Protein AF-A0A7J6Q2U7-F1 (afdb_monomer)

Organism: Perkinsus olseni (NCBI:txid32597)

Radius of gyration: 16.07 Å; Cα contacts (8 Å, |Δi|>4): 233; chains: 1; bounding box: 34×46×37 Å

pLDDT: mean 81.5, std 11.62, range [35.94, 94.0]

Mean predicted aligned error: 6.67 Å

Foldseek 3Di:
DALCCLVPVLADDPPDQAAEDEDAPVVVVCLVPPVVNQVVQVVVQWHWDDDPDFKIFIFGNPPPPDRPSRGRYIYWYWDQAPVHNQKIATRVQNVVCVVVNPVCCLPPRFLRMAGPCQQVQWDWTRYPPDIDTGGDPVRSVVSVCRVPVDD

Secondary structure (DSSP, 8-state):
-HHHHHHHTSS--TT---EEEEEEHHHHHHHTT-HHHHHHHHHTTEEEEEETTTEEEEEETT--S-TTTT-SEEEEEEEE-SS-TTEEEEHHHHHHHHHH-HHHHHHTSTT-EEETTTTTTPEEEEETTEEEEE--HHHHHHHHHHHH---

Sequence (151 aa):
GTLIGALRDRGIVAHDDDIDLCTDKRNFRRMMKDPGVLEGLNANGLQLLQFNRYKGGVGCRECRADRERCRPLDILEMVKHPQDPSRLIMHFCYNEVKKKGDGVDRADCRGRTFPVDVLDHADSMPFGSSTLRTPELTVAESHLTSTQGAD

Nearest PDB structures (foldseek):
  3fcd-assembly1_A  TM=4.267E-01  e=7.272E-01  uncultured bacterium
  7ktj-assembly1_A  TM=3.968E-01  e=1.462E+00  Homo sapiens
  7ktm-assembly1_A  TM=4.050E-01  e=2.940E+00  Homo sapiens
  7ksy-assembly1_A  TM=3.908E-01  e=3.133E+00  Homo sapiens
  1ul7-assembly1_A  TM=2.814E-01  e=1.885E+00  Mus musculus

Structure (mmCIF, N/CA/C/O backbone):
data_AF-A0A7J6Q2U7-F1
#
_entry.id   AF-A0A7J6Q2U7-F1
#
loop_
_atom_site.group_PDB
_atom_site.id
_atom_site.type_symbol
_atom_site.label_atom_id
_atom_site.label_alt_id
_atom_site.label_comp_id
_atom_site.label_asym_id
_atom_site.label_entity_id
_atom_site.label_seq_id
_atom_site.pdbx_PDB_ins_code
_atom_site.Cartn_x
_atom_site.Cartn_y
_atom_site.Cartn_z
_atom_site.occupancy
_atom_site.B_iso_or_equiv
_atom_site.auth_seq_id
_atom_site.auth_comp_id
_atom_site.auth_asym_id
_atom_site.auth_atom_id
_atom_site.pdbx_PDB_model_num
ATOM 1 N N . GLY A 1 1 ? -7.363 2.429 -5.899 1.00 84.44 1 GLY A N 1
ATOM 2 C CA . GLY A 1 1 ? -8.436 3.003 -5.048 1.00 84.44 1 GLY A CA 1
ATOM 3 C C . GLY A 1 1 ? -8.873 2.093 -3.903 1.00 84.44 1 GLY A C 1
ATOM 4 O O . GLY A 1 1 ? -9.992 2.220 -3.407 1.00 84.44 1 GLY A O 1
ATOM 5 N N . THR A 1 2 ? -7.987 1.232 -3.396 1.00 91.38 2 THR A N 1
ATOM 6 C CA . THR A 1 2 ? -8.344 0.150 -2.463 1.00 91.38 2 THR A CA 1
ATOM 7 C C . THR A 1 2 ? -8.916 0.619 -1.130 1.00 91.38 2 THR A C 1
ATOM 9 O O . THR A 1 2 ? -9.917 0.067 -0.684 1.00 91.38 2 THR A O 1
ATOM 12 N N . LEU A 1 3 ? -8.335 1.650 -0.503 1.00 90.81 3 LEU A N 1
ATOM 13 C CA . LEU A 1 3 ? -8.855 2.187 0.763 1.00 90.81 3 LEU A CA 1
ATOM 14 C C . LEU A 1 3 ? -10.278 2.743 0.598 1.00 90.81 3 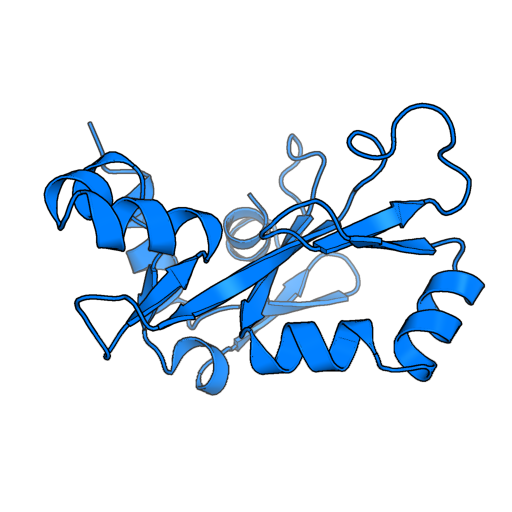LEU A C 1
ATOM 16 O O . LEU A 1 3 ? -11.131 2.511 1.447 1.00 90.81 3 LEU A O 1
ATOM 20 N N . ILE A 1 4 ? -10.553 3.418 -0.522 1.00 90.69 4 ILE A N 1
ATOM 21 C CA . ILE A 1 4 ? -11.894 3.926 -0.846 1.00 90.69 4 ILE A CA 1
ATOM 22 C C . ILE A 1 4 ? -12.869 2.757 -0.998 1.00 90.69 4 ILE A C 1
ATOM 24 O O . ILE A 1 4 ? -13.943 2.774 -0.401 1.00 90.69 4 ILE A O 1
ATOM 28 N N . GLY A 1 5 ? -12.485 1.731 -1.759 1.00 92.00 5 GLY A N 1
ATOM 29 C CA . GLY A 1 5 ? -13.305 0.536 -1.950 1.00 92.00 5 GLY A CA 1
ATOM 30 C C . GLY A 1 5 ? -13.589 -0.206 -0.641 1.00 92.00 5 GLY A C 1
ATOM 31 O O . GLY A 1 5 ? -14.727 -0.600 -0.393 1.00 92.00 5 GLY A O 1
ATOM 32 N N . ALA A 1 6 ? -12.596 -0.328 0.244 1.00 92.88 6 ALA A N 1
ATOM 33 C CA . ALA A 1 6 ? -12.771 -0.950 1.554 1.00 92.88 6 ALA A CA 1
ATOM 34 C C . ALA A 1 6 ? -13.808 -0.212 2.413 1.00 92.88 6 ALA A C 1
ATOM 36 O O . ALA A 1 6 ? -14.682 -0.849 2.998 1.00 92.88 6 ALA A O 1
ATOM 37 N N . LEU A 1 7 ? -13.748 1.122 2.445 1.00 90.81 7 LEU A N 1
ATOM 38 C CA . LEU A 1 7 ? -14.655 1.940 3.252 1.00 90.81 7 LEU A CA 1
ATOM 39 C C . LEU A 1 7 ? -16.065 2.043 2.655 1.00 90.81 7 LEU A C 1
ATOM 41 O O . LEU A 1 7 ? -17.046 2.021 3.397 1.00 90.81 7 LEU A O 1
ATOM 45 N N . ARG A 1 8 ? -16.179 2.159 1.327 1.00 90.50 8 ARG A N 1
ATOM 46 C CA . ARG A 1 8 ? -17.458 2.402 0.644 1.00 90.50 8 ARG A CA 1
ATOM 47 C C . ARG A 1 8 ? -18.181 1.117 0.262 1.00 90.50 8 ARG A C 1
ATOM 49 O O . ARG A 1 8 ? -19.360 0.953 0.563 1.00 90.50 8 ARG A O 1
ATOM 56 N N . ASP A 1 9 ? -17.465 0.222 -0.404 1.00 90.31 9 ASP A N 1
ATOM 57 C CA . ASP A 1 9 ? -18.041 -0.933 -1.096 1.00 90.31 9 ASP A CA 1
ATOM 58 C C . ASP A 1 9 ? -17.752 -2.246 -0.353 1.00 90.31 9 ASP A C 1
ATOM 60 O O . ASP A 1 9 ? -18.265 -3.299 -0.730 1.00 90.31 9 ASP A O 1
ATOM 64 N N . ARG A 1 10 ? -16.925 -2.193 0.706 1.00 92.25 10 ARG A N 1
ATOM 65 C CA . ARG A 1 10 ? -16.359 -3.367 1.389 1.00 92.25 10 ARG A CA 1
ATOM 66 C C . ARG A 1 10 ? -15.705 -4.320 0.389 1.00 92.25 10 ARG A C 1
ATOM 68 O O . ARG A 1 10 ? -15.861 -5.534 0.487 1.00 92.25 10 ARG A O 1
ATOM 75 N N . GLY A 1 11 ? -15.002 -3.773 -0.600 1.00 92.31 11 GLY A N 1
ATOM 76 C CA . GLY A 1 11 ? -14.438 -4.529 -1.715 1.00 92.31 11 GLY A CA 1
ATOM 77 C C . GLY A 1 11 ? -13.670 -3.647 -2.695 1.00 92.31 11 GLY A C 1
ATOM 78 O O . GLY A 1 11 ? -13.371 -2.493 -2.406 1.00 92.31 11 GLY A O 1
ATOM 79 N N . ILE A 1 12 ? -13.324 -4.199 -3.856 1.00 90.81 12 ILE A N 1
ATOM 80 C CA . ILE A 1 12 ? -12.649 -3.450 -4.923 1.00 90.81 12 ILE A CA 1
ATOM 81 C C . ILE A 1 12 ? -13.673 -2.523 -5.588 1.00 90.81 12 ILE A C 1
ATOM 83 O O . ILE A 1 12 ? -14.811 -2.926 -5.839 1.00 90.81 12 ILE A O 1
ATOM 87 N N . VAL A 1 13 ? -13.277 -1.283 -5.881 1.00 91.44 13 VAL A N 1
ATOM 88 C CA . VAL A 1 13 ? -14.119 -0.355 -6.644 1.00 91.44 13 VAL A CA 1
ATOM 89 C C . VAL A 1 13 ? -14.349 -0.935 -8.044 1.00 91.44 13 VAL A C 1
ATOM 91 O O . VAL A 1 13 ? -13.412 -1.392 -8.679 1.00 91.44 13 VAL A O 1
ATOM 94 N N . ALA A 1 14 ? -15.579 -0.896 -8.564 1.00 86.50 14 ALA A N 1
ATOM 95 C CA . ALA A 1 14 ? -15.960 -1.619 -9.791 1.00 86.50 14 ALA A CA 1
ATOM 96 C C . ALA A 1 14 ? -15.146 -1.293 -11.069 1.00 86.50 14 ALA A C 1
ATOM 98 O O . ALA A 1 14 ? -15.239 -2.033 -12.044 1.00 86.50 14 ALA A O 1
ATOM 99 N N . HIS A 1 15 ? -14.395 -0.189 -11.086 1.00 86.88 15 HIS A N 1
ATOM 100 C CA . HIS A 1 15 ? -13.519 0.219 -12.191 1.00 86.88 15 HIS A CA 1
ATOM 101 C C . HIS A 1 15 ? -12.023 0.232 -11.821 1.00 86.88 15 HIS A C 1
ATOM 103 O O . HIS A 1 15 ? -11.220 0.622 -12.662 1.00 86.88 15 HIS A O 1
ATOM 109 N N . ASP A 1 16 ? -11.660 -0.149 -10.589 1.00 86.56 16 ASP A N 1
ATOM 110 C CA . ASP A 1 16 ? -10.270 -0.442 -10.203 1.00 86.56 16 ASP A CA 1
ATOM 111 C C . ASP A 1 16 ? -9.892 -1.807 -10.799 1.00 86.56 16 ASP A C 1
ATOM 113 O O . ASP A 1 16 ? -10.688 -2.752 -10.764 1.00 86.56 16 ASP A O 1
ATOM 117 N N . ASP A 1 17 ? -8.675 -1.923 -11.315 1.00 85.12 17 ASP A N 1
ATOM 118 C CA . ASP A 1 17 ? -8.104 -3.164 -11.843 1.00 85.12 17 ASP A CA 1
ATOM 119 C C . ASP A 1 17 ? -6.958 -3.719 -10.977 1.00 85.12 17 ASP A C 1
ATOM 121 O O . ASP A 1 17 ? -6.445 -4.809 -11.253 1.00 85.12 17 ASP A O 1
ATOM 125 N N . ASP A 1 18 ? -6.603 -3.021 -9.895 1.00 85.25 18 ASP A N 1
ATOM 126 C CA . ASP A 1 18 ? -5.553 -3.399 -8.960 1.00 85.25 18 ASP A CA 1
ATOM 127 C C . ASP A 1 18 ? -5.914 -3.162 -7.479 1.00 85.25 18 ASP A C 1
ATOM 129 O O . ASP A 1 18 ? -6.980 -2.664 -7.098 1.00 85.25 18 ASP A O 1
ATOM 133 N N . ILE A 1 19 ? -5.020 -3.629 -6.608 1.00 88.19 19 ILE A N 1
ATOM 134 C CA . ILE A 1 19 ? -5.094 -3.493 -5.157 1.00 88.19 19 ILE A CA 1
ATOM 135 C C . ILE A 1 19 ? -3.790 -2.872 -4.666 1.00 88.19 19 ILE A C 1
ATOM 137 O O . ILE A 1 19 ? -2.733 -3.473 -4.815 1.00 88.19 19 ILE A O 1
ATOM 141 N N . ASP A 1 20 ? -3.857 -1.736 -3.984 1.00 88.38 20 ASP A N 1
ATOM 142 C CA . ASP A 1 20 ? -2.724 -1.120 -3.302 1.00 88.38 20 ASP A CA 1
ATOM 143 C C . ASP A 1 20 ? -2.734 -1.475 -1.811 1.00 88.38 20 ASP A C 1
ATOM 145 O O . ASP A 1 20 ? -3.659 -1.115 -1.076 1.00 88.38 20 ASP A O 1
ATOM 149 N N . LEU A 1 21 ? -1.671 -2.121 -1.333 1.00 90.12 21 LEU A N 1
ATOM 150 C CA . LEU A 1 21 ? -1.422 -2.340 0.090 1.00 90.12 21 LEU A CA 1
ATOM 151 C C . LEU A 1 21 ? -0.161 -1.604 0.536 1.00 90.12 21 LEU A C 1
ATOM 153 O O . LEU A 1 21 ? 0.870 -1.632 -0.133 1.00 90.12 21 LEU A O 1
ATOM 157 N N . CYS A 1 22 ? -0.218 -0.993 1.716 1.00 88.19 22 CYS A N 1
ATOM 158 C CA . CYS A 1 22 ? 0.915 -0.286 2.301 1.00 88.19 22 CYS A CA 1
ATOM 159 C C . CYS A 1 22 ? 1.556 -1.103 3.427 1.00 88.19 22 CYS A C 1
ATOM 161 O O . CYS A 1 22 ? 0.875 -1.729 4.236 1.00 88.19 22 CYS A O 1
ATOM 163 N N . THR A 1 23 ? 2.881 -1.050 3.526 1.00 87.56 23 THR A N 1
ATOM 164 C CA . THR A 1 23 ? 3.625 -1.593 4.670 1.00 87.56 23 THR A CA 1
ATOM 165 C C . THR A 1 23 ? 4.856 -0.739 4.949 1.00 87.56 23 THR A C 1
ATOM 167 O O . THR A 1 23 ? 5.345 -0.034 4.065 1.00 87.56 23 THR A O 1
ATOM 170 N N . ASP A 1 24 ? 5.391 -0.777 6.167 1.00 87.12 24 ASP A N 1
ATOM 171 C CA . ASP A 1 24 ? 6.658 -0.108 6.446 1.00 87.12 24 ASP A CA 1
ATOM 172 C C . ASP A 1 24 ? 7.855 -0.852 5.820 1.00 87.12 24 ASP A C 1
ATOM 174 O O . ASP A 1 24 ? 7.843 -2.061 5.572 1.00 87.12 24 ASP A O 1
ATOM 178 N N . LYS A 1 25 ? 8.951 -0.118 5.617 1.00 82.56 25 LYS A N 1
ATOM 179 C CA . LYS A 1 25 ? 10.223 -0.628 5.080 1.00 82.56 25 LYS A CA 1
ATOM 180 C C . LYS A 1 25 ? 10.755 -1.899 5.735 1.00 82.56 25 LYS A C 1
ATOM 182 O O . LYS A 1 25 ? 11.366 -2.737 5.062 1.00 82.56 25 LYS A O 1
ATOM 187 N N . ARG A 1 26 ? 10.640 -2.017 7.057 1.00 85.00 26 ARG A N 1
ATOM 188 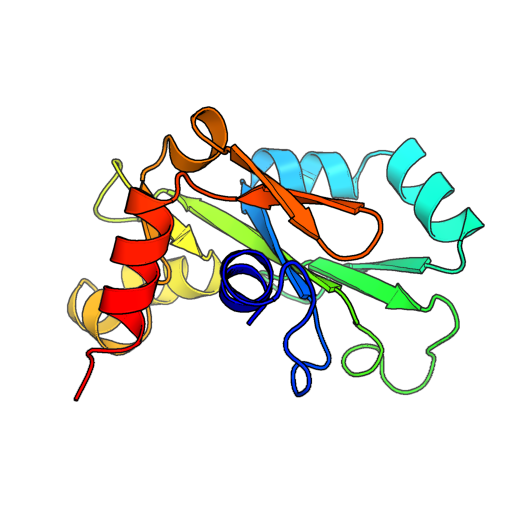C CA . ARG A 1 26 ? 11.191 -3.153 7.802 1.00 85.00 26 ARG A CA 1
ATOM 189 C C . ARG A 1 26 ? 10.356 -4.396 7.524 1.00 85.00 26 ARG A C 1
ATOM 191 O O . ARG A 1 26 ? 10.939 -5.446 7.251 1.00 85.00 26 ARG A O 1
ATOM 198 N N . ASN A 1 27 ? 9.036 -4.266 7.557 1.00 86.19 27 ASN A N 1
ATOM 199 C CA . ASN A 1 27 ? 8.108 -5.352 7.271 1.00 86.19 27 ASN A CA 1
ATOM 200 C C . ASN A 1 27 ? 8.153 -5.773 5.801 1.00 86.19 27 ASN A C 1
ATOM 202 O O . ASN A 1 27 ? 8.277 -6.968 5.535 1.00 86.19 27 ASN A O 1
ATOM 206 N N . PHE A 1 28 ? 8.234 -4.823 4.865 1.00 83.62 28 PHE A N 1
ATOM 207 C CA . PHE A 1 28 ? 8.459 -5.122 3.448 1.00 83.62 28 PHE A CA 1
ATOM 208 C C . PHE A 1 28 ? 9.682 -6.027 3.246 1.00 83.62 28 PHE A C 1
ATOM 210 O O . PHE A 1 28 ? 9.607 -7.095 2.644 1.00 83.62 28 PHE A O 1
ATOM 217 N N . ARG A 1 29 ? 10.828 -5.640 3.820 1.00 83.19 29 ARG A N 1
ATOM 218 C CA . ARG A 1 29 ? 12.082 -6.402 3.703 1.00 83.19 29 ARG A CA 1
ATOM 219 C C . ARG A 1 29 ? 12.016 -7.789 4.335 1.00 83.19 29 ARG A C 1
ATOM 221 O O . ARG A 1 29 ? 12.736 -8.672 3.876 1.00 83.19 29 ARG A O 1
ATOM 228 N N . ARG A 1 30 ? 11.235 -7.958 5.405 1.00 87.50 30 ARG A N 1
ATOM 229 C CA . ARG A 1 30 ? 11.018 -9.257 6.055 1.00 87.50 30 ARG A CA 1
ATOM 230 C C . ARG A 1 30 ? 10.180 -10.162 5.165 1.00 87.50 30 ARG A C 1
ATOM 232 O O . ARG A 1 30 ? 10.643 -11.243 4.839 1.00 87.50 30 ARG A O 1
ATOM 239 N N . MET A 1 31 ? 9.034 -9.671 4.699 1.00 85.44 31 MET A N 1
ATOM 240 C CA . MET A 1 31 ? 8.135 -10.390 3.793 1.00 85.44 31 MET A CA 1
ATOM 241 C C . MET A 1 31 ? 8.856 -10.858 2.520 1.00 85.44 31 MET A C 1
ATOM 243 O O . MET A 1 31 ? 8.745 -12.018 2.147 1.00 85.44 31 MET A O 1
ATOM 247 N N . MET A 1 32 ? 9.674 -9.996 1.902 1.00 79.81 32 MET A N 1
ATOM 248 C CA . MET A 1 32 ? 10.447 -10.344 0.696 1.00 79.81 32 MET A CA 1
ATOM 249 C C . MET A 1 32 ? 11.498 -11.448 0.909 1.00 79.81 32 MET A C 1
ATOM 251 O O . MET A 1 32 ? 12.039 -11.968 -0.064 1.00 79.81 32 MET A O 1
ATOM 255 N N . LYS A 1 33 ? 11.845 -11.767 2.160 1.00 84.56 33 LYS A N 1
ATOM 256 C CA . LYS A 1 33 ? 12.848 -12.781 2.521 1.00 84.56 33 LYS A CA 1
ATOM 257 C C . LYS A 1 33 ? 12.249 -13.978 3.250 1.00 84.56 33 LYS A C 1
ATOM 259 O O . LYS A 1 33 ? 12.998 -14.886 3.597 1.00 84.56 33 LYS A O 1
ATOM 264 N N . ASP A 1 34 ? 10.951 -13.952 3.525 1.00 89.44 34 ASP A N 1
ATOM 265 C CA . ASP A 1 34 ? 10.274 -14.986 4.290 1.00 89.44 34 ASP A CA 1
ATOM 266 C C . ASP A 1 34 ? 9.991 -16.198 3.383 1.00 89.44 34 ASP A C 1
ATOM 268 O O . ASP A 1 34 ? 9.223 -16.069 2.423 1.00 89.44 34 ASP A O 1
ATOM 272 N N . PRO A 1 35 ? 10.596 -17.373 3.649 1.00 90.56 35 PRO A N 1
ATOM 273 C CA . PRO A 1 35 ? 10.379 -18.559 2.827 1.00 90.56 35 PRO A CA 1
ATOM 274 C C . PRO A 1 35 ? 8.918 -19.012 2.816 1.00 90.56 35 PRO A C 1
ATOM 276 O O . PRO A 1 35 ? 8.428 -19.422 1.769 1.00 90.56 35 PRO A O 1
ATOM 279 N N . GLY A 1 36 ? 8.201 -18.877 3.935 1.00 92.69 36 GLY A N 1
ATOM 280 C CA . GLY A 1 36 ? 6.804 -19.292 4.040 1.00 92.69 36 GLY A CA 1
ATOM 281 C C . GLY A 1 36 ? 5.880 -18.428 3.183 1.00 92.69 36 GLY A C 1
ATOM 282 O O . GLY A 1 36 ? 4.976 -18.946 2.528 1.00 92.69 36 GLY A O 1
ATOM 283 N N . VAL A 1 37 ? 6.145 -17.119 3.108 1.00 87.75 37 VAL A N 1
ATOM 284 C CA . VAL A 1 37 ? 5.420 -16.219 2.193 1.00 87.75 37 VAL A CA 1
ATOM 285 C C . VAL A 1 37 ? 5.675 -16.611 0.737 1.00 87.75 37 VAL A C 1
ATOM 287 O O . VAL A 1 37 ? 4.737 -16.701 -0.057 1.00 87.75 37 VAL A O 1
ATOM 290 N N . LEU A 1 38 ? 6.935 -16.868 0.378 1.00 85.12 38 LEU A N 1
ATOM 291 C CA . LEU A 1 38 ? 7.313 -17.251 -0.983 1.00 85.12 38 LEU A CA 1
ATOM 292 C C . LEU A 1 38 ? 6.702 -18.597 -1.394 1.00 85.12 38 LEU A C 1
ATOM 294 O O . LEU A 1 38 ? 6.179 -18.720 -2.502 1.00 85.12 38 LEU A O 1
ATOM 298 N N . GLU A 1 39 ? 6.745 -19.595 -0.514 1.00 90.75 39 GLU A N 1
ATOM 299 C CA . GLU A 1 39 ? 6.127 -20.907 -0.726 1.00 90.75 39 GLU A CA 1
ATOM 300 C C . GLU A 1 39 ? 4.611 -20.792 -0.883 1.00 90.75 39 GLU A C 1
ATOM 302 O O . GLU A 1 39 ? 4.057 -21.327 -1.845 1.00 90.75 39 GLU A O 1
ATOM 307 N N . GLY A 1 40 ? 3.949 -20.036 -0.002 1.00 90.62 40 GLY A N 1
ATOM 308 C CA . GLY A 1 40 ? 2.505 -19.816 -0.058 1.00 90.62 40 GLY A CA 1
ATOM 309 C C . GLY A 1 40 ? 2.058 -19.154 -1.361 1.00 90.62 40 GLY A C 1
ATOM 310 O O . GLY A 1 40 ? 1.105 -19.611 -1.991 1.00 90.62 40 GLY A O 1
ATOM 311 N N . LEU A 1 41 ? 2.769 -18.121 -1.818 1.00 87.75 41 LEU A N 1
ATOM 312 C CA . LEU A 1 41 ? 2.470 -17.477 -3.100 1.00 87.75 41 LEU A CA 1
ATOM 313 C C . LEU A 1 41 ? 2.687 -18.437 -4.273 1.00 87.75 41 LEU A C 1
ATOM 315 O O . LEU A 1 41 ? 1.794 -18.595 -5.107 1.00 87.75 41 LEU A O 1
ATOM 319 N N . ASN A 1 42 ? 3.820 -19.142 -4.301 1.00 85.94 42 ASN A N 1
ATOM 320 C CA . ASN A 1 42 ? 4.132 -20.091 -5.368 1.00 85.94 42 ASN A CA 1
ATOM 321 C C . ASN A 1 42 ? 3.106 -21.227 -5.467 1.00 85.94 42 ASN A C 1
ATOM 323 O O . ASN A 1 42 ? 2.749 -21.618 -6.580 1.00 85.94 42 ASN A O 1
ATOM 327 N N . ALA A 1 43 ? 2.625 -21.738 -4.329 1.00 90.44 43 ALA A N 1
ATOM 328 C CA . ALA A 1 43 ? 1.592 -22.772 -4.268 1.00 90.44 43 ALA A CA 1
ATOM 329 C C . ALA A 1 43 ? 0.248 -22.310 -4.858 1.00 90.44 43 ALA A C 1
ATOM 331 O O . ALA A 1 43 ? -0.533 -23.136 -5.320 1.00 90.44 43 ALA A O 1
ATOM 332 N N . ASN A 1 44 ? 0.008 -20.996 -4.898 1.00 87.75 44 ASN A N 1
ATOM 333 C CA . ASN A 1 44 ? -1.192 -20.379 -5.462 1.00 87.75 44 ASN A CA 1
ATOM 334 C C . ASN A 1 44 ? -0.960 -19.781 -6.864 1.00 87.75 44 ASN A C 1
ATOM 336 O O . ASN A 1 44 ? -1.770 -18.993 -7.343 1.00 87.75 44 ASN A O 1
ATOM 340 N N . GLY A 1 45 ? 0.149 -20.122 -7.533 1.00 87.25 45 GLY A N 1
ATOM 341 C CA . GLY A 1 45 ? 0.460 -19.601 -8.870 1.00 87.25 45 GLY A CA 1
ATOM 342 C C . GLY A 1 45 ? 0.845 -18.116 -8.890 1.00 87.25 45 GLY A C 1
ATOM 343 O O . GLY A 1 45 ? 0.841 -17.485 -9.948 1.00 87.25 45 GLY A O 1
ATOM 344 N N . LEU A 1 46 ? 1.204 -17.557 -7.736 1.00 87.31 46 LEU A N 1
ATOM 345 C CA . LEU A 1 46 ? 1.609 -16.168 -7.559 1.00 87.31 46 LEU A CA 1
ATOM 346 C C . LEU A 1 46 ? 3.124 -16.069 -7.350 1.00 87.31 46 LEU A C 1
ATOM 348 O O . LEU A 1 46 ? 3.780 -17.020 -6.930 1.00 87.31 46 LEU A O 1
ATOM 352 N N . GLN A 1 47 ? 3.689 -14.899 -7.627 1.00 85.44 47 GLN A N 1
ATOM 353 C CA . GLN A 1 47 ? 5.087 -14.582 -7.339 1.00 85.44 47 GLN A CA 1
ATOM 354 C C . GLN A 1 47 ? 5.212 -13.167 -6.775 1.00 85.44 47 GLN A C 1
ATOM 356 O O . GLN A 1 47 ? 4.507 -12.254 -7.216 1.00 85.44 47 GLN A O 1
ATOM 361 N N . LEU A 1 48 ? 6.145 -12.974 -5.836 1.00 82.38 48 LEU A N 1
ATOM 362 C CA . LEU A 1 48 ? 6.587 -11.632 -5.465 1.00 82.38 48 LEU A CA 1
ATOM 363 C C . LEU A 1 48 ? 7.416 -11.052 -6.606 1.00 82.38 48 LEU A C 1
ATOM 365 O O . LEU A 1 48 ? 8.440 -11.604 -7.009 1.00 82.38 48 LEU A O 1
ATOM 369 N N . LEU A 1 49 ? 6.969 -9.911 -7.103 1.00 79.25 49 LEU A N 1
ATOM 370 C CA . LEU A 1 49 ? 7.655 -9.114 -8.096 1.00 79.25 49 LEU A CA 1
ATOM 371 C C . LEU A 1 49 ? 8.365 -7.973 -7.378 1.00 79.25 49 LEU A C 1
ATOM 373 O O . LEU A 1 49 ? 7.745 -7.190 -6.660 1.00 79.25 49 LEU A O 1
ATOM 377 N N . GLN A 1 50 ? 9.675 -7.871 -7.577 1.00 73.12 50 GLN A N 1
ATOM 378 C CA . GLN A 1 50 ? 10.439 -6.707 -7.157 1.00 73.12 50 GLN A CA 1
ATOM 379 C C . GLN A 1 50 ? 10.703 -5.841 -8.381 1.00 73.12 50 GLN A C 1
ATOM 381 O O . GLN A 1 50 ? 11.401 -6.260 -9.305 1.00 73.12 50 GLN A O 1
ATOM 386 N N . PHE A 1 51 ? 10.165 -4.628 -8.377 1.00 65.62 51 PHE A N 1
ATOM 387 C CA . PHE A 1 51 ? 10.458 -3.643 -9.406 1.00 65.62 51 PHE A CA 1
ATOM 388 C C . PHE A 1 51 ? 11.537 -2.687 -8.916 1.00 65.62 51 PHE A C 1
ATOM 390 O O . PHE A 1 51 ? 11.767 -2.525 -7.712 1.00 65.62 51 PHE A O 1
ATOM 397 N N . ASN A 1 52 ? 12.240 -2.070 -9.866 1.00 51.03 52 ASN A N 1
ATOM 398 C CA . ASN A 1 52 ? 13.328 -1.167 -9.536 1.00 51.03 52 ASN A CA 1
ATOM 399 C C . ASN A 1 52 ? 12.867 -0.075 -8.558 1.00 51.03 52 ASN A C 1
ATOM 401 O O . ASN A 1 52 ? 11.812 0.546 -8.687 1.00 51.03 52 ASN A O 1
ATOM 405 N N . ARG A 1 53 ? 13.755 0.177 -7.597 1.00 52.38 53 ARG A N 1
ATOM 406 C CA . ARG A 1 53 ? 13.730 1.255 -6.615 1.00 52.38 53 ARG A CA 1
ATOM 407 C C . ARG A 1 53 ? 12.686 1.150 -5.486 1.00 52.38 53 ARG A C 1
ATOM 409 O O . ARG A 1 53 ? 13.165 1.039 -4.363 1.00 52.38 53 ARG A O 1
ATOM 416 N N . TYR A 1 54 ? 11.359 1.154 -5.683 1.00 57.09 54 TYR A N 1
ATOM 417 C CA . TYR A 1 54 ? 10.429 1.424 -4.548 1.00 57.09 54 TYR A CA 1
ATOM 418 C C . TYR A 1 54 ? 9.064 0.705 -4.550 1.00 57.09 54 TYR A C 1
ATOM 420 O O . TYR A 1 54 ? 8.167 1.125 -3.818 1.00 57.09 54 TYR A O 1
ATOM 428 N N . LYS A 1 55 ? 8.882 -0.352 -5.353 1.00 63.09 55 LYS A N 1
ATOM 429 C CA . LYS A 1 55 ? 7.620 -1.108 -5.419 1.00 63.09 55 LYS A CA 1
ATOM 430 C C . LYS A 1 55 ? 7.869 -2.612 -5.380 1.00 63.09 55 LYS A C 1
ATOM 432 O O . LYS A 1 55 ? 8.685 -3.133 -6.145 1.00 63.09 55 LYS A O 1
ATOM 437 N N . GLY A 1 56 ? 7.159 -3.291 -4.486 1.00 73.50 56 GLY A N 1
ATOM 438 C CA . GLY A 1 56 ? 6.889 -4.715 -4.618 1.00 73.50 56 GLY A CA 1
ATOM 439 C C . GLY A 1 56 ? 5.501 -4.906 -5.206 1.00 73.50 56 GLY A C 1
ATOM 440 O O . GLY A 1 56 ? 4.674 -4.004 -5.159 1.00 73.50 56 GLY A O 1
ATOM 441 N N . GLY A 1 57 ? 5.237 -6.077 -5.750 1.00 81.19 57 GLY A N 1
ATOM 442 C CA . GLY A 1 57 ? 3.891 -6.469 -6.124 1.00 81.19 57 GLY A CA 1
ATOM 443 C C . GLY A 1 57 ? 3.738 -7.971 -6.048 1.00 81.19 57 GLY A C 1
ATOM 444 O O . GLY A 1 57 ? 4.725 -8.704 -5.976 1.00 81.19 57 GLY A O 1
ATOM 445 N N . VAL A 1 58 ? 2.500 -8.431 -6.081 1.00 82.75 58 VAL A N 1
ATOM 446 C CA . VAL A 1 58 ? 2.180 -9.832 -6.318 1.00 82.75 58 VAL A CA 1
ATOM 447 C C . VAL A 1 58 ? 1.607 -9.918 -7.721 1.00 82.75 58 VAL A C 1
ATOM 449 O O . VAL A 1 58 ? 0.683 -9.185 -8.070 1.00 82.75 58 VAL A O 1
ATOM 452 N N . GLY A 1 59 ? 2.183 -10.796 -8.533 1.00 81.75 59 GLY A N 1
ATOM 453 C CA . GLY A 1 59 ? 1.716 -11.045 -9.890 1.00 81.75 59 GLY A CA 1
ATOM 454 C C . GLY A 1 59 ? 1.566 -12.525 -10.184 1.00 81.75 59 GLY A C 1
ATOM 455 O O . GLY A 1 59 ? 2.065 -13.377 -9.445 1.00 81.75 59 GLY A O 1
ATOM 456 N N . CYS A 1 60 ? 0.898 -12.834 -11.292 1.00 81.50 60 CYS A N 1
ATOM 457 C CA . CYS A 1 60 ? 0.800 -14.207 -11.775 1.00 81.50 60 CYS A CA 1
ATOM 458 C C . CYS A 1 60 ? 2.191 -14.741 -12.157 1.00 81.50 60 CYS A C 1
ATOM 460 O O . CYS A 1 60 ? 2.985 -14.067 -12.827 1.00 81.50 60 CYS A O 1
ATOM 462 N N . ARG A 1 61 ? 2.495 -15.973 -11.740 1.00 75.69 61 ARG A N 1
ATOM 463 C CA . ARG A 1 61 ? 3.775 -16.641 -12.007 1.00 75.69 61 ARG A CA 1
ATOM 464 C C . ARG A 1 61 ? 4.027 -16.860 -13.501 1.00 75.69 61 ARG A C 1
ATOM 466 O O . ARG A 1 61 ? 5.171 -16.800 -13.949 1.00 75.69 61 ARG A O 1
ATOM 473 N N . GLU A 1 62 ? 2.968 -17.080 -14.274 1.00 74.44 62 GLU A N 1
ATOM 474 C CA . GLU A 1 62 ? 3.044 -17.435 -15.695 1.00 74.44 62 GLU A CA 1
ATOM 475 C C . GLU A 1 62 ? 2.982 -16.233 -16.646 1.00 74.44 62 GLU A C 1
ATOM 477 O O . GLU A 1 62 ? 3.137 -16.397 -17.857 1.00 74.44 62 GLU A O 1
ATOM 482 N N . CYS A 1 63 ? 2.823 -15.011 -16.131 1.00 68.31 63 CYS A N 1
ATOM 483 C CA . CYS A 1 63 ? 2.817 -13.815 -16.967 1.00 68.31 63 CYS A CA 1
ATOM 484 C C . CYS A 1 63 ? 4.215 -13.502 -17.514 1.00 68.31 63 CYS A C 1
ATOM 486 O O . CYS A 1 63 ? 5.039 -12.844 -16.877 1.00 68.31 63 CYS A O 1
ATOM 488 N N . ARG A 1 64 ? 4.485 -14.017 -18.720 1.00 57.84 64 ARG A N 1
ATOM 489 C CA . ARG A 1 64 ? 5.772 -13.886 -19.420 1.00 57.84 64 ARG A CA 1
ATOM 490 C C . ARG A 1 64 ? 5.918 -12.593 -20.225 1.00 57.84 64 ARG A C 1
ATOM 492 O O . ARG A 1 64 ? 7.041 -12.129 -20.375 1.00 57.84 64 ARG A O 1
ATOM 499 N N . ALA A 1 65 ? 4.825 -12.041 -20.755 1.00 53.53 65 ALA A N 1
ATOM 500 C CA . ALA A 1 65 ? 4.879 -10.944 -21.729 1.00 53.53 65 ALA A CA 1
ATOM 501 C C . ALA A 1 65 ? 4.775 -9.540 -21.108 1.00 53.53 65 ALA A C 1
ATOM 503 O O . ALA A 1 65 ? 5.349 -8.605 -21.654 1.00 53.53 65 ALA A O 1
ATOM 504 N N . ASP A 1 66 ? 4.090 -9.391 -19.969 1.00 63.47 66 ASP A N 1
ATOM 505 C CA . ASP A 1 66 ? 3.921 -8.094 -19.308 1.00 63.47 66 ASP A CA 1
ATOM 506 C C . ASP A 1 66 ? 3.746 -8.274 -17.791 1.00 63.47 66 ASP A C 1
ATOM 508 O O . ASP A 1 66 ? 2.662 -8.564 -17.282 1.00 63.47 66 ASP A O 1
ATOM 512 N N . ARG A 1 67 ? 4.858 -8.166 -17.057 1.00 59.09 67 ARG A N 1
ATOM 513 C CA . ARG A 1 67 ? 4.869 -8.304 -15.593 1.00 59.09 67 ARG A CA 1
ATOM 514 C C . ARG A 1 67 ? 4.186 -7.135 -14.884 1.00 59.09 67 ARG A C 1
ATOM 516 O O . ARG A 1 67 ? 3.773 -7.317 -13.744 1.00 59.09 67 ARG A O 1
ATOM 523 N N . GLU A 1 68 ? 4.087 -5.970 -15.524 1.00 60.41 68 GLU A N 1
ATOM 524 C CA . GLU A 1 68 ? 3.453 -4.787 -14.935 1.00 60.41 68 GLU A CA 1
ATOM 525 C C . GLU A 1 68 ? 1.929 -4.856 -15.071 1.00 60.41 68 GLU A C 1
ATOM 527 O O . GLU A 1 68 ? 1.233 -4.591 -14.096 1.00 60.41 68 GLU A O 1
ATOM 532 N N . ARG A 1 69 ? 1.399 -5.319 -16.214 1.00 62.41 69 ARG A N 1
ATOM 533 C CA . ARG A 1 69 ? -0.054 -5.534 -16.393 1.00 62.41 69 ARG A CA 1
ATOM 534 C C . ARG A 1 69 ? -0.619 -6.734 -15.640 1.00 62.41 69 ARG A C 1
ATOM 536 O O . ARG A 1 69 ? -1.813 -6.788 -15.386 1.00 62.41 69 ARG A O 1
ATOM 543 N N . CYS A 1 70 ? 0.214 -7.707 -15.283 1.00 70.50 70 CYS A N 1
ATOM 544 C CA . CYS A 1 70 ? -0.213 -8.889 -14.530 1.00 70.50 70 CYS A CA 1
ATOM 545 C C . CYS A 1 70 ? -0.056 -8.751 -13.009 1.00 70.50 70 CYS A C 1
ATOM 547 O O . CYS A 1 70 ? 0.083 -9.763 -12.311 1.00 70.50 70 CYS A O 1
ATOM 549 N N . ARG A 1 71 ? -0.025 -7.521 -12.495 1.00 72.38 71 ARG A N 1
ATOM 550 C CA . ARG A 1 71 ? 0.125 -7.228 -11.073 1.00 72.38 71 ARG A CA 1
ATOM 551 C C . ARG A 1 71 ? -1.217 -6.753 -10.506 1.00 72.38 71 ARG A C 1
ATOM 553 O O . ARG A 1 71 ? -1.437 -5.550 -10.433 1.00 72.38 71 ARG A O 1
ATOM 560 N N . PRO A 1 72 ? -2.091 -7.674 -10.069 1.00 76.00 72 PRO A N 1
ATOM 561 C CA . PRO A 1 72 ? -3.338 -7.300 -9.411 1.00 76.00 72 PRO A CA 1
ATOM 562 C C . PRO A 1 72 ? -3.116 -6.698 -8.018 1.00 76.00 72 PRO A C 1
ATOM 564 O O . PRO A 1 72 ? -4.064 -6.198 -7.428 1.00 76.00 72 PRO A O 1
ATOM 567 N N . LEU A 1 73 ? -1.904 -6.790 -7.452 1.00 87.69 73 LEU A N 1
ATOM 568 C CA . LEU A 1 73 ? -1.614 -6.286 -6.114 1.00 87.69 73 LEU A CA 1
ATOM 569 C C . LEU A 1 73 ? -0.259 -5.577 -6.064 1.00 87.69 73 LEU A C 1
ATOM 571 O O . LEU A 1 73 ? 0.795 -6.185 -6.265 1.00 87.69 73 LEU A O 1
ATOM 575 N N . ASP A 1 74 ? -0.303 -4.292 -5.748 1.00 86.50 74 ASP A N 1
ATOM 576 C CA . ASP A 1 74 ? 0.819 -3.430 -5.428 1.00 86.50 74 ASP A CA 1
ATOM 577 C C . ASP A 1 74 ? 1.116 -3.445 -3.926 1.00 86.50 74 ASP A C 1
ATOM 579 O O . ASP A 1 74 ? 0.228 -3.325 -3.084 1.00 86.50 74 ASP A O 1
ATOM 583 N N . ILE A 1 75 ? 2.396 -3.579 -3.577 1.00 87.38 75 ILE A N 1
ATOM 584 C CA . ILE A 1 75 ? 2.881 -3.453 -2.201 1.00 87.38 75 ILE A CA 1
ATOM 585 C C . ILE A 1 75 ? 3.786 -2.233 -2.132 1.00 87.38 75 ILE A C 1
ATOM 587 O O . ILE A 1 75 ? 4.928 -2.228 -2.611 1.00 87.38 75 ILE A O 1
ATOM 591 N N . LEU A 1 76 ? 3.257 -1.189 -1.511 1.00 85.19 76 LEU A N 1
ATOM 592 C CA . LEU A 1 76 ? 3.868 0.119 -1.448 1.00 85.19 76 LEU A CA 1
ATOM 593 C C . LEU A 1 76 ? 4.568 0.327 -0.098 1.00 85.19 76 LEU A C 1
ATOM 595 O O . LEU A 1 76 ? 3.995 0.157 0.979 1.00 85.19 76 LEU A O 1
ATOM 599 N N . GLU A 1 77 ? 5.841 0.714 -0.158 1.00 87.19 77 GLU A N 1
ATOM 600 C CA . GLU A 1 77 ? 6.661 0.953 1.029 1.00 87.19 77 GLU A CA 1
ATOM 601 C C . GLU A 1 77 ? 6.388 2.342 1.621 1.00 87.19 77 GLU A C 1
ATOM 603 O O . GLU A 1 77 ? 6.467 3.352 0.918 1.00 87.19 77 GLU A O 1
ATOM 608 N N . MET A 1 78 ? 6.157 2.401 2.931 1.00 88.62 78 MET A N 1
ATOM 609 C CA . MET A 1 78 ? 6.113 3.627 3.724 1.00 88.62 78 MET A CA 1
ATOM 610 C C . MET A 1 78 ? 7.407 3.815 4.524 1.00 88.62 78 MET A C 1
ATOM 612 O O . MET A 1 78 ? 7.971 2.871 5.091 1.00 88.62 78 MET A O 1
ATOM 616 N N . VAL A 1 79 ? 7.880 5.058 4.591 1.00 88.62 79 VAL A N 1
ATOM 617 C CA . VAL A 1 79 ? 9.084 5.473 5.330 1.00 88.62 79 VAL A CA 1
ATOM 618 C C . VAL A 1 79 ? 8.800 6.739 6.132 1.00 88.62 79 VAL A C 1
ATOM 620 O O . VAL A 1 79 ? 7.858 7.457 5.821 1.00 88.62 79 VAL A O 1
ATOM 623 N N . LYS A 1 80 ? 9.609 7.051 7.152 1.00 90.88 80 LYS A N 1
ATOM 624 C CA . LYS A 1 80 ? 9.463 8.318 7.889 1.00 90.88 80 LYS A CA 1
ATOM 625 C C . LYS A 1 80 ? 9.636 9.512 6.951 1.00 90.88 80 LYS A C 1
ATOM 627 O O . LYS A 1 80 ? 10.567 9.528 6.143 1.00 90.88 80 LYS A O 1
ATOM 632 N N . HIS A 1 81 ? 8.759 10.500 7.081 1.00 89.56 81 HIS A N 1
ATOM 633 C CA . HIS A 1 81 ? 8.816 11.727 6.303 1.00 89.56 81 HIS A CA 1
ATOM 634 C C . HIS A 1 81 ? 10.139 12.467 6.591 1.00 89.56 81 HIS A C 1
ATOM 636 O O . HIS A 1 81 ? 10.559 12.550 7.749 1.00 89.56 81 HIS A O 1
ATOM 642 N N . PRO A 1 82 ? 10.846 12.977 5.563 1.00 87.50 82 PRO A N 1
ATOM 643 C CA . PRO A 1 82 ? 12.200 13.515 5.728 1.00 87.50 82 PRO A CA 1
ATOM 644 C C . PRO A 1 82 ? 12.256 14.805 6.557 1.00 87.50 82 PRO A C 1
ATOM 646 O O . PRO A 1 82 ? 13.315 15.126 7.088 1.00 87.50 82 PRO A O 1
ATOM 649 N N . GLN A 1 83 ? 11.141 15.529 6.661 1.00 84.81 83 GLN A N 1
ATOM 650 C CA . GLN A 1 83 ? 11.042 16.815 7.364 1.00 84.81 83 GLN A CA 1
ATOM 651 C C . GLN A 1 83 ? 10.042 16.793 8.530 1.00 84.81 83 GLN A C 1
ATOM 653 O O . GLN A 1 83 ? 9.988 17.745 9.296 1.00 84.81 83 GLN A O 1
ATOM 658 N N . ASP A 1 84 ? 9.265 15.714 8.678 1.00 86.81 84 ASP A N 1
ATOM 659 C CA . ASP A 1 84 ? 8.241 15.584 9.723 1.00 86.81 84 ASP A CA 1
ATOM 660 C C . ASP A 1 84 ? 8.283 14.168 10.321 1.00 86.81 84 ASP A C 1
ATOM 662 O O . ASP A 1 84 ? 7.604 13.256 9.852 1.00 86.81 84 ASP A O 1
ATOM 666 N N . PRO A 1 85 ? 9.088 13.930 11.364 1.00 87.44 85 PRO A N 1
ATOM 667 C CA . PRO A 1 85 ? 9.269 12.590 11.909 1.00 87.44 85 PRO A CA 1
ATOM 668 C C . PRO A 1 85 ? 8.003 11.996 12.549 1.00 87.44 85 PRO A C 1
ATOM 670 O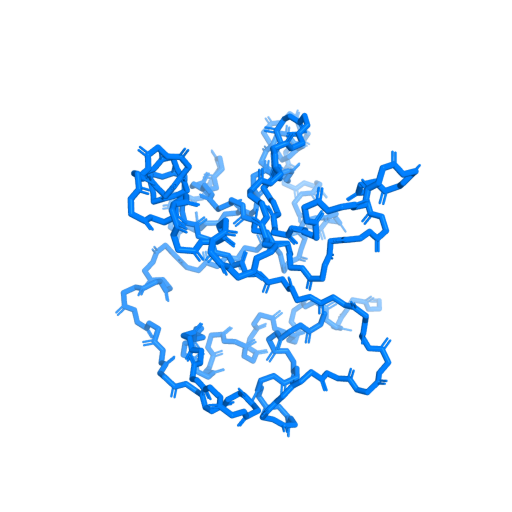 O . PRO A 1 85 ? 8.037 10.811 12.891 1.00 87.44 85 PRO A O 1
ATOM 673 N N . SER A 1 86 ? 6.925 12.777 12.712 1.00 89.25 86 SER A N 1
ATOM 674 C CA . SER A 1 86 ? 5.617 12.307 13.188 1.00 89.25 86 SER A CA 1
ATOM 675 C C . SER A 1 86 ? 4.765 11.667 12.087 1.00 89.25 86 SER A C 1
ATOM 677 O O . SER A 1 86 ? 3.713 11.093 12.370 1.00 89.25 86 SER A O 1
ATOM 679 N N . ARG A 1 87 ? 5.227 11.704 10.829 1.00 88.88 87 ARG A N 1
ATOM 680 C CA . ARG A 1 87 ? 4.501 11.156 9.679 1.00 88.88 87 ARG A CA 1
ATOM 681 C C . ARG A 1 87 ? 5.306 10.114 8.912 1.00 88.88 87 ARG A C 1
ATOM 683 O O . ARG A 1 87 ? 6.533 10.170 8.804 1.00 88.88 87 ARG A O 1
ATOM 690 N N . LEU A 1 88 ? 4.589 9.163 8.333 1.00 90.00 88 LEU A N 1
ATOM 691 C CA . LEU A 1 88 ? 5.044 8.328 7.234 1.00 90.00 88 LEU A CA 1
ATOM 692 C C . LEU A 1 88 ? 4.736 9.010 5.901 1.00 90.00 88 LEU A C 1
ATOM 694 O O . LEU A 1 88 ? 3.752 9.735 5.778 1.00 90.00 88 LEU A O 1
ATOM 698 N N . ILE A 1 89 ? 5.565 8.733 4.900 1.00 87.81 89 ILE A N 1
ATOM 699 C CA . ILE A 1 89 ? 5.377 9.078 3.493 1.00 87.81 89 ILE A CA 1
ATOM 700 C C . ILE A 1 89 ? 5.611 7.837 2.636 1.00 87.81 89 ILE A C 1
ATOM 702 O O . ILE A 1 89 ? 6.466 7.002 2.954 1.00 87.81 89 ILE A O 1
ATOM 706 N N . MET A 1 90 ? 4.897 7.726 1.519 1.00 85.94 90 MET A N 1
ATOM 707 C CA . MET A 1 90 ? 5.206 6.715 0.511 1.00 85.94 90 MET A CA 1
ATOM 708 C C . MET A 1 90 ? 6.647 6.884 0.005 1.00 85.94 90 MET A C 1
ATOM 710 O O . MET A 1 90 ? 7.083 7.981 -0.348 1.00 85.94 90 MET A O 1
ATOM 714 N N . HIS A 1 91 ? 7.416 5.799 -0.061 1.00 84.62 91 HIS A N 1
ATOM 715 C CA . HIS A 1 91 ? 8.856 5.858 -0.325 1.00 84.62 91 HIS A CA 1
ATOM 716 C C . HIS A 1 91 ? 9.199 6.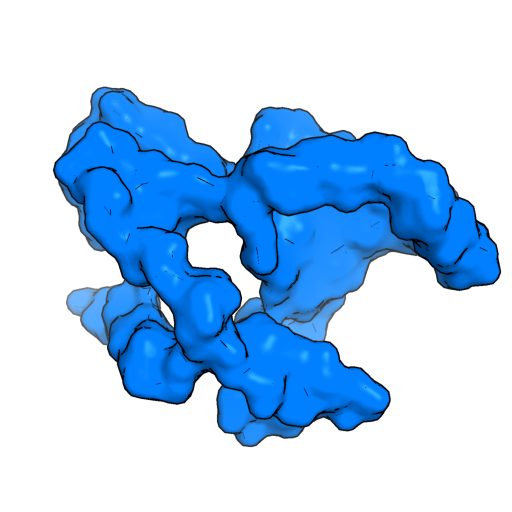437 -1.706 1.00 84.62 91 HIS A C 1
ATOM 718 O O . HIS A 1 91 ? 10.194 7.149 -1.840 1.00 84.62 91 HIS A O 1
ATOM 724 N N . PHE A 1 92 ? 8.362 6.218 -2.725 1.00 79.44 92 PHE A N 1
ATOM 725 C CA . PHE A 1 92 ? 8.568 6.840 -4.039 1.00 79.44 92 PHE A CA 1
ATOM 726 C C . PHE A 1 92 ? 8.480 8.379 -3.985 1.00 79.44 92 PHE A C 1
ATOM 728 O O . PHE A 1 92 ? 9.106 9.050 -4.798 1.00 79.44 92 PHE A O 1
ATOM 735 N N . CYS A 1 93 ? 7.770 8.930 -2.998 1.00 82.06 93 CYS A N 1
ATOM 736 C CA . CYS A 1 93 ? 7.646 10.363 -2.746 1.00 82.06 93 CYS A CA 1
ATOM 737 C C . CYS A 1 93 ? 8.775 10.915 -1.867 1.00 82.06 93 CYS A C 1
ATOM 739 O O . CYS A 1 93 ? 9.188 12.062 -2.023 1.00 82.06 93 CYS A O 1
ATOM 741 N N . TYR A 1 94 ? 9.335 10.083 -0.984 1.00 85.19 94 TYR A N 1
ATOM 742 C CA . TYR A 1 94 ? 10.392 10.473 -0.049 1.00 85.19 94 TYR A CA 1
ATOM 743 C C . TYR A 1 94 ? 11.565 11.198 -0.722 1.00 85.19 94 TYR A C 1
ATOM 745 O O . TYR A 1 94 ? 12.039 12.213 -0.220 1.00 85.19 94 TYR A O 1
ATOM 753 N N . ASN A 1 95 ? 12.054 10.681 -1.854 1.00 80.25 95 ASN A N 1
ATOM 754 C CA . ASN A 1 95 ? 13.220 11.261 -2.525 1.00 80.25 95 ASN A CA 1
ATOM 755 C C . ASN A 1 95 ? 12.929 12.620 -3.156 1.00 80.25 95 ASN A C 1
ATOM 757 O O . ASN A 1 95 ? 13.816 13.472 -3.176 1.00 80.25 95 ASN A O 1
ATOM 761 N N . GLU A 1 96 ? 11.720 12.804 -3.678 1.00 81.12 96 GLU A N 1
ATOM 762 C CA . GLU A 1 96 ? 11.303 14.062 -4.286 1.00 81.12 96 GLU A CA 1
ATOM 763 C C . GLU A 1 96 ? 11.178 15.141 -3.211 1.00 81.12 96 GLU A C 1
ATOM 765 O O . GLU A 1 96 ? 11.819 16.185 -3.326 1.00 81.12 96 GLU A O 1
ATOM 770 N N . VAL A 1 97 ? 10.501 14.832 -2.100 1.00 83.69 97 VAL A N 1
ATOM 771 C CA . VAL A 1 97 ? 10.394 15.736 -0.944 1.00 83.69 97 VAL A CA 1
ATOM 772 C C . VAL A 1 97 ? 11.768 16.040 -0.346 1.00 83.69 97 VAL A C 1
ATOM 774 O O . VAL A 1 97 ? 12.117 17.199 -0.140 1.00 83.69 97 VAL A O 1
ATOM 777 N N . LYS A 1 98 ? 12.620 15.025 -0.149 1.00 82.31 98 LYS A N 1
ATOM 778 C CA . LYS A 1 98 ? 13.974 15.216 0.396 1.00 82.31 98 LYS A CA 1
ATOM 779 C C . LYS A 1 98 ? 14.836 16.159 -0.453 1.00 82.31 98 LYS A C 1
ATOM 781 O O . LYS A 1 98 ? 15.687 16.851 0.097 1.00 82.31 98 LYS A O 1
ATOM 786 N N . LYS A 1 99 ? 14.681 16.141 -1.781 1.00 81.88 99 LYS A N 1
ATOM 787 C CA . LYS A 1 99 ? 15.500 16.944 -2.705 1.00 81.88 99 LYS A CA 1
ATOM 788 C C . LYS A 1 99 ? 14.933 18.334 -2.959 1.00 81.88 99 LYS A C 1
ATOM 790 O O . LYS A 1 99 ? 15.707 19.272 -3.106 1.00 81.88 99 LYS A O 1
ATOM 795 N N . LYS A 1 100 ? 13.612 18.437 -3.093 1.00 79.81 100 LYS A N 1
ATOM 796 C CA . LYS A 1 100 ? 12.926 19.639 -3.587 1.00 79.81 100 LYS A CA 1
ATOM 797 C C . LYS A 1 100 ? 12.183 20.406 -2.484 1.00 79.81 100 LYS A C 1
ATOM 799 O O . LYS A 1 100 ? 11.753 21.528 -2.724 1.00 79.81 100 LYS A O 1
ATOM 804 N N . GLY A 1 101 ? 12.082 19.837 -1.281 1.00 72.88 101 GLY A N 1
ATOM 805 C CA . GLY A 1 101 ? 11.455 20.454 -0.114 1.00 72.88 101 GLY A CA 1
ATOM 806 C C . GLY A 1 101 ? 9.922 20.452 -0.143 1.00 72.88 101 GLY A C 1
ATOM 807 O O . GLY A 1 101 ? 9.291 19.831 -1.002 1.00 72.88 101 GLY A O 1
ATOM 808 N N . ASP A 1 102 ? 9.325 21.185 0.801 1.00 65.69 102 ASP A N 1
ATOM 809 C CA . ASP A 1 102 ? 7.890 21.164 1.137 1.00 65.69 102 ASP A CA 1
ATOM 810 C C . ASP A 1 102 ? 6.968 21.551 -0.029 1.00 65.69 102 ASP A C 1
ATOM 812 O O . ASP A 1 102 ? 5.801 21.163 -0.058 1.00 65.69 102 ASP A O 1
ATOM 816 N N . GLY A 1 103 ? 7.472 22.313 -1.007 1.00 62.97 103 GLY A N 1
ATOM 817 C CA . GLY A 1 103 ? 6.702 22.695 -2.195 1.00 62.97 103 GLY A CA 1
ATOM 818 C C . GLY A 1 103 ? 6.254 21.489 -3.026 1.00 62.97 103 GLY A C 1
ATOM 819 O O . GLY A 1 103 ? 5.154 21.497 -3.568 1.00 62.97 103 GLY A O 1
ATOM 820 N N . VAL A 1 104 ? 7.065 20.427 -3.062 1.00 65.75 104 VAL A N 1
ATOM 821 C CA . VAL A 1 104 ? 6.754 19.174 -3.772 1.00 65.75 104 VAL A CA 1
ATOM 822 C C . VAL A 1 104 ? 5.936 18.220 -2.915 1.00 65.75 104 VAL A C 1
ATOM 824 O O . VAL A 1 104 ? 5.083 17.508 -3.440 1.00 65.75 104 VAL A O 1
ATOM 827 N N . ASP A 1 105 ? 6.117 18.258 -1.593 1.00 65.12 105 ASP A N 1
ATOM 828 C CA . ASP A 1 105 ? 5.235 17.527 -0.679 1.00 65.12 105 ASP A CA 1
ATOM 829 C C . ASP A 1 105 ? 3.777 17.980 -0.843 1.00 65.12 105 ASP A C 1
ATOM 831 O O . ASP A 1 105 ? 2.863 17.169 -0.963 1.00 65.12 105 ASP A O 1
ATOM 835 N N . ARG A 1 106 ? 3.563 19.294 -0.964 1.00 61.50 106 ARG A N 1
ATOM 836 C CA . ARG A 1 106 ? 2.228 19.884 -1.122 1.00 61.50 106 ARG A CA 1
ATOM 837 C C . ARG A 1 106 ? 1.613 19.718 -2.512 1.00 61.50 106 ARG A C 1
ATOM 839 O O . ARG A 1 106 ? 0.390 19.768 -2.597 1.00 61.50 106 ARG A O 1
ATOM 846 N N . ALA A 1 107 ? 2.416 19.559 -3.562 1.00 61.22 107 ALA A N 1
ATOM 847 C CA . ALA A 1 107 ? 1.934 19.473 -4.943 1.00 61.22 107 ALA A CA 1
ATOM 848 C C . ALA A 1 107 ? 1.778 18.024 -5.434 1.00 61.22 107 ALA A C 1
ATOM 850 O O . ALA A 1 107 ? 0.732 17.669 -5.966 1.00 61.22 107 ALA A O 1
ATOM 851 N N . ASP A 1 108 ? 2.783 17.174 -5.198 1.00 63.06 108 ASP A N 1
ATOM 852 C CA . ASP A 1 108 ? 2.889 15.858 -5.848 1.00 63.06 108 ASP A CA 1
ATOM 853 C C . ASP A 1 108 ? 2.704 14.685 -4.869 1.00 63.06 108 ASP A C 1
ATOM 855 O O . ASP A 1 108 ? 2.337 13.571 -5.259 1.00 63.06 108 ASP A O 1
ATOM 859 N N . CYS A 1 109 ? 2.951 14.928 -3.578 1.00 72.19 109 CYS A N 1
ATOM 860 C CA . CYS A 1 109 ? 2.886 13.917 -2.518 1.00 72.19 109 CYS A CA 1
ATOM 861 C C . CYS A 1 109 ? 1.791 14.191 -1.481 1.00 72.19 109 CYS A C 1
ATOM 863 O O . CYS A 1 109 ? 1.691 13.483 -0.471 1.00 72.19 109 CYS A O 1
ATOM 865 N N . ARG A 1 110 ? 0.922 15.170 -1.760 1.00 65.06 110 ARG A N 1
ATOM 866 C CA . ARG A 1 110 ? -0.202 15.534 -0.903 1.00 65.06 110 ARG A CA 1
ATOM 867 C C . ARG A 1 110 ? -1.135 14.341 -0.756 1.00 65.06 110 ARG A C 1
ATOM 869 O O . ARG A 1 110 ? -1.510 13.707 -1.738 1.00 65.06 110 ARG A O 1
ATOM 876 N N . GLY A 1 111 ? -1.431 13.997 0.495 1.00 65.56 111 GLY A N 1
ATOM 877 C CA . GLY A 1 111 ? -2.207 12.808 0.828 1.00 65.56 111 GLY A CA 1
ATOM 878 C C . GLY A 1 111 ? -1.545 11.497 0.393 1.00 65.56 111 GLY A C 1
ATOM 879 O O . GLY A 1 111 ? -2.203 10.519 0.082 1.00 65.56 111 GLY A O 1
ATOM 880 N N . ARG A 1 112 ? -0.210 11.457 0.403 1.00 76.94 112 ARG A N 1
ATOM 881 C CA . ARG A 1 112 ? 0.592 10.222 0.389 1.00 76.94 112 ARG A CA 1
ATOM 882 C C . ARG A 1 112 ? 1.353 10.052 1.703 1.00 76.94 112 ARG A C 1
ATOM 884 O O . ARG A 1 112 ? 2.439 9.469 1.745 1.00 76.94 112 ARG A O 1
ATOM 891 N N . THR A 1 113 ? 0.792 10.616 2.768 1.00 85.19 113 THR A N 1
ATOM 892 C CA . THR A 1 113 ? 1.357 10.648 4.112 1.00 85.19 113 THR A CA 1
ATOM 893 C C . THR A 1 113 ? 0.315 10.245 5.148 1.00 85.19 113 THR A C 1
ATOM 895 O O . THR A 1 113 ? -0.872 10.544 5.007 1.00 85.19 113 THR A O 1
ATOM 898 N N . PHE A 1 114 ? 0.782 9.591 6.206 1.00 87.50 114 PHE A N 1
ATOM 899 C CA . PHE A 1 114 ? -0.028 9.095 7.320 1.00 87.50 114 PHE A CA 1
ATOM 900 C C . PHE A 1 114 ? 0.679 9.389 8.649 1.00 87.50 114 PHE A C 1
ATOM 902 O O . PHE A 1 114 ? 1.897 9.569 8.638 1.00 87.50 114 PHE A O 1
ATOM 909 N N . PRO A 1 115 ? -0.024 9.435 9.790 1.00 90.06 115 PRO A N 1
ATOM 910 C CA . PRO A 1 115 ? 0.612 9.402 11.109 1.00 90.06 115 PRO A CA 1
ATOM 911 C C . PRO A 1 115 ? 1.547 8.187 11.266 1.00 90.06 115 PRO A C 1
ATOM 913 O O . PRO A 1 115 ? 1.314 7.140 10.661 1.00 90.06 115 PRO A O 1
ATOM 916 N N . VAL A 1 116 ? 2.637 8.302 12.033 1.00 90.19 116 VAL A N 1
ATOM 917 C CA . VAL A 1 116 ? 3.598 7.184 12.201 1.00 90.19 116 VAL A CA 1
ATOM 918 C C . VAL A 1 116 ? 3.042 5.969 12.929 1.00 90.19 116 VAL A C 1
ATOM 920 O O . VAL A 1 116 ? 3.544 4.867 12.728 1.00 90.19 116 VAL A O 1
ATOM 923 N N . ASP A 1 117 ? 2.017 6.176 13.738 1.00 88.62 117 ASP A N 1
ATOM 924 C CA . ASP A 1 117 ? 1.291 5.184 14.524 1.00 88.62 117 ASP A CA 1
ATOM 925 C C . ASP A 1 117 ? 0.081 4.600 13.770 1.00 88.62 117 ASP A C 1
ATOM 927 O O . ASP A 1 117 ? -0.621 3.741 14.297 1.00 88.62 117 ASP A O 1
ATOM 931 N N . VAL A 1 118 ? -0.138 4.982 12.502 1.00 89.56 118 VAL A N 1
ATOM 932 C CA . VAL A 1 118 ? -1.270 4.506 11.680 1.00 89.56 118 VAL A CA 1
ATOM 933 C C . VAL A 1 118 ? -1.369 2.977 11.599 1.00 89.56 118 VAL A C 1
ATOM 935 O O . VAL A 1 118 ? -2.453 2.429 11.428 1.00 89.56 118 VAL A O 1
ATOM 938 N N . LEU A 1 119 ? 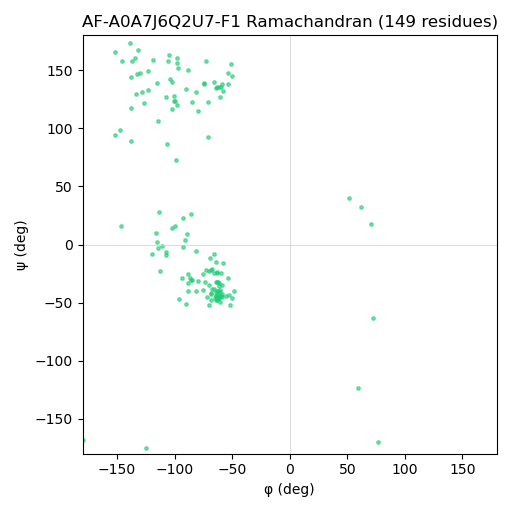-0.236 2.276 11.707 1.00 84.38 119 LEU A N 1
ATOM 939 C CA . LEU A 1 119 ? -0.188 0.814 11.684 1.00 84.38 119 LEU A CA 1
ATOM 940 C C . LEU A 1 119 ? -0.573 0.192 13.035 1.00 84.38 119 LEU A C 1
ATOM 942 O O . LEU A 1 119 ? -1.156 -0.894 13.053 1.00 84.38 119 LEU A O 1
ATOM 946 N N . ASP A 1 120 ? -0.273 0.878 14.140 1.00 86.75 120 ASP A N 1
ATOM 947 C CA . ASP A 1 120 ? -0.577 0.430 15.505 1.00 86.75 120 ASP A CA 1
ATOM 948 C C . ASP A 1 12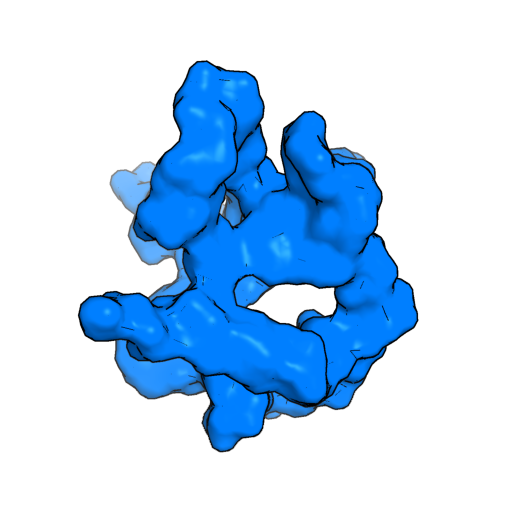0 ? -2.077 0.567 15.803 1.00 86.75 120 ASP A C 1
ATOM 950 O O . ASP A 1 120 ? -2.665 -0.276 16.481 1.00 86.75 120 ASP A O 1
ATOM 954 N N . HIS A 1 121 ? -2.705 1.577 15.200 1.00 87.69 121 HIS A N 1
ATOM 955 C CA . HIS A 1 121 ? -4.127 1.892 15.321 1.00 87.69 121 HIS A CA 1
ATOM 956 C C . HIS A 1 121 ? -4.968 1.394 14.140 1.00 87.69 121 HIS A C 1
ATOM 958 O O . HIS A 1 121 ? -6.089 1.837 13.934 1.00 87.69 121 HIS A O 1
ATOM 964 N N . ALA A 1 122 ? -4.448 0.479 13.320 1.00 89.81 122 ALA A N 1
ATOM 965 C CA . ALA A 1 122 ? -5.224 -0.011 12.189 1.00 89.81 122 ALA A CA 1
ATOM 966 C C . ALA A 1 122 ? -6.470 -0.799 12.652 1.00 89.81 122 ALA A C 1
ATOM 968 O O . ALA A 1 122 ? -6.398 -1.632 13.561 1.00 89.81 122 ALA A O 1
ATOM 969 N N . ASP A 1 123 ? -7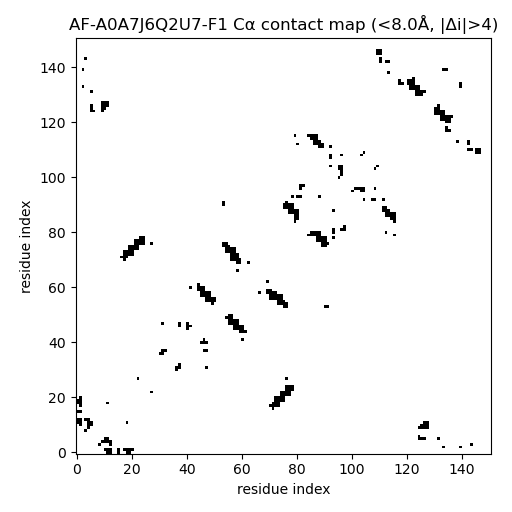.589 -0.597 11.966 1.00 91.50 123 ASP A N 1
ATOM 970 C CA . ASP A 1 123 ? -8.850 -1.297 12.177 1.00 91.50 123 ASP A CA 1
ATOM 971 C C . ASP A 1 123 ? -9.009 -2.460 11.203 1.00 91.50 123 ASP A C 1
ATOM 973 O O . ASP A 1 123 ? -8.482 -2.457 10.089 1.00 91.50 123 ASP A O 1
ATOM 977 N N . SER A 1 124 ? -9.753 -3.479 11.625 1.00 93.12 124 SER A N 1
ATOM 978 C CA . SER A 1 124 ? -10.139 -4.585 10.750 1.00 93.12 124 SER A CA 1
ATOM 979 C C . SER A 1 124 ? -11.401 -4.214 9.971 1.00 93.12 124 SER A C 1
ATOM 981 O O . SER A 1 124 ? -12.441 -3.942 10.566 1.00 93.12 124 SER A O 1
ATOM 983 N N . MET A 1 125 ? -11.324 -4.258 8.644 1.00 91.56 125 MET A N 1
ATOM 984 C CA . MET A 1 125 ? -12.408 -3.896 7.729 1.00 91.56 125 MET A CA 1
ATOM 985 C C . MET A 1 125 ? -12.738 -5.064 6.789 1.00 91.56 125 MET A C 1
ATOM 987 O O . MET A 1 125 ? -11.820 -5.648 6.205 1.00 91.56 125 MET A O 1
ATOM 991 N N . PRO A 1 126 ? -14.024 -5.416 6.602 1.00 93.56 126 PRO A N 1
ATOM 992 C CA . PRO A 1 126 ? -14.425 -6.392 5.592 1.00 93.56 126 PRO A CA 1
ATOM 993 C C . PRO A 1 126 ? -14.004 -5.958 4.181 1.00 93.56 126 PRO A C 1
ATOM 995 O O . PRO A 1 126 ? -14.165 -4.794 3.813 1.00 93.56 126 PRO A O 1
ATOM 998 N N . PHE A 1 127 ? -13.502 -6.901 3.382 1.00 94.00 127 PHE A N 1
ATOM 999 C CA . PHE A 1 127 ? -13.092 -6.656 2.000 1.00 94.00 127 PHE A CA 1
ATOM 1000 C C . PHE A 1 127 ? -13.334 -7.891 1.122 1.00 94.00 127 PHE A C 1
ATOM 1002 O O . PHE A 1 127 ? -12.544 -8.839 1.112 1.00 94.00 127 PHE A O 1
ATOM 1009 N N . GLY A 1 128 ? -14.445 -7.900 0.386 1.00 90.00 128 GLY A N 1
ATOM 1010 C CA . GLY A 1 128 ? -14.916 -9.055 -0.370 1.00 90.00 128 GLY A CA 1
ATOM 1011 C C . GLY A 1 128 ? -15.155 -10.249 0.555 1.00 90.00 128 GLY A C 1
ATOM 1012 O O . GLY A 1 128 ? -15.898 -10.156 1.529 1.00 90.00 128 GLY A O 1
ATOM 1013 N N . SER A 1 129 ? -14.497 -11.371 0.265 1.00 91.31 129 SER A N 1
ATOM 1014 C CA . SER A 1 129 ? -14.500 -12.570 1.114 1.00 91.31 129 SER A CA 1
ATOM 1015 C C . SER A 1 129 ? -13.381 -12.588 2.166 1.00 91.31 129 SER A C 1
ATOM 1017 O O . SER A 1 129 ? -13.133 -13.630 2.768 1.00 91.31 129 SER A O 1
ATOM 1019 N N . SER A 1 130 ? -12.660 -11.479 2.344 1.00 90.62 130 SER A N 1
ATOM 1020 C CA . SER A 1 130 ? -11.511 -11.350 3.243 1.00 90.62 130 SER A CA 1
ATOM 1021 C C . SER A 1 130 ? -11.706 -10.199 4.239 1.00 90.62 130 SER A C 1
ATOM 1023 O O . SER A 1 130 ? -12.750 -9.544 4.281 1.00 90.62 130 SER A O 1
ATOM 1025 N N . THR A 1 131 ? -10.668 -9.942 5.029 1.00 93.19 131 THR A N 1
ATOM 1026 C CA . THR A 1 131 ? -10.560 -8.807 5.946 1.00 93.19 131 THR A CA 1
ATOM 1027 C C . THR A 1 131 ? -9.238 -8.095 5.685 1.00 93.19 131 THR A C 1
ATOM 1029 O O . THR A 1 131 ? -8.186 -8.734 5.629 1.00 93.19 131 THR A O 1
ATOM 1032 N N . LEU A 1 132 ? -9.280 -6.771 5.546 1.00 92.75 132 LEU A N 1
ATOM 1033 C CA . LEU A 1 132 ? -8.096 -5.919 5.470 1.00 92.75 132 LEU A CA 1
ATOM 1034 C C . LEU A 1 132 ? -7.878 -5.166 6.780 1.00 92.75 132 LEU A C 1
ATOM 1036 O O . LEU A 1 132 ? -8.776 -5.037 7.610 1.00 92.75 132 LEU A O 1
ATOM 1040 N N . ARG A 1 133 ? -6.658 -4.653 6.937 1.00 93.25 133 ARG A N 1
ATOM 1041 C CA . ARG A 1 133 ? -6.310 -3.673 7.964 1.00 93.25 133 ARG A CA 1
ATOM 1042 C C . ARG A 1 133 ? -6.281 -2.297 7.309 1.00 93.25 133 ARG A C 1
ATOM 1044 O O . ARG A 1 133 ? -5.549 -2.110 6.339 1.00 93.25 133 ARG A O 1
ATOM 1051 N N . THR A 1 134 ? -7.062 -1.357 7.819 1.00 92.44 134 THR A N 1
ATOM 1052 C CA . THR A 1 134 ? -7.113 0.031 7.333 1.00 92.44 134 THR A CA 1
ATOM 1053 C C . THR A 1 134 ? -6.691 0.982 8.446 1.00 92.44 134 THR A C 1
ATOM 1055 O O . THR A 1 134 ? -6.792 0.605 9.608 1.00 92.44 134 THR A O 1
ATOM 1058 N N . PRO A 1 135 ? -6.254 2.216 8.149 1.00 91.12 135 PRO A N 1
ATOM 1059 C CA . PRO A 1 135 ? -6.219 3.267 9.167 1.00 91.12 135 PRO A CA 1
ATOM 1060 C C . PRO A 1 135 ? -7.575 3.389 9.883 1.00 91.12 135 PRO A C 1
ATOM 1062 O O . PRO A 1 135 ? -8.602 3.047 9.283 1.00 91.12 135 PRO A O 1
ATOM 1065 N N . GLU A 1 136 ? -7.583 3.910 11.115 1.00 91.88 136 GLU A N 1
ATOM 1066 C CA . GLU A 1 136 ? -8.831 4.303 11.787 1.00 91.88 136 GLU A CA 1
ATOM 1067 C C . GLU A 1 136 ? -9.677 5.182 10.859 1.00 91.88 136 GLU A C 1
ATOM 1069 O O . GLU A 1 136 ? -9.137 5.995 10.098 1.00 91.88 136 GLU A O 1
ATOM 1074 N N . LEU A 1 137 ? -11.004 5.044 10.929 1.00 86.94 137 LEU A N 1
ATOM 1075 C CA . LEU A 1 137 ? -11.921 5.702 9.992 1.00 86.94 137 LEU A CA 1
ATOM 1076 C C . LEU A 1 137 ? -11.681 7.217 9.896 1.00 86.94 137 LEU A C 1
ATOM 1078 O O . LEU A 1 137 ? -11.602 7.754 8.798 1.00 86.94 137 LEU A O 1
ATOM 1082 N N . THR A 1 138 ? -11.480 7.894 11.027 1.00 86.56 138 THR A N 1
ATOM 1083 C CA . THR A 1 138 ? -11.223 9.344 11.083 1.00 86.56 138 THR A CA 1
ATOM 1084 C C . THR A 1 138 ? -9.918 9.736 10.384 1.00 86.56 138 THR A C 1
ATOM 1086 O O . THR A 1 138 ? -9.861 10.742 9.673 1.00 86.56 138 THR A O 1
ATOM 1089 N N . VAL A 1 139 ? -8.864 8.929 10.538 1.00 86.75 139 VAL A N 1
ATOM 1090 C CA . VAL A 1 139 ? -7.576 9.116 9.856 1.00 86.75 139 VAL A CA 1
ATOM 1091 C C . VAL A 1 139 ? -7.735 8.867 8.358 1.00 86.75 139 VAL A C 1
ATOM 1093 O O . VAL A 1 139 ? -7.219 9.640 7.549 1.00 86.75 139 VAL A O 1
ATOM 1096 N N . ALA A 1 140 ? -8.470 7.819 7.983 1.00 86.75 140 ALA A N 1
ATOM 1097 C CA . ALA A 1 140 ? -8.732 7.476 6.593 1.00 86.75 140 ALA A CA 1
ATOM 1098 C C . ALA A 1 140 ? -9.564 8.557 5.879 1.00 86.75 140 ALA A C 1
ATOM 1100 O O . ALA A 1 140 ? -9.191 8.992 4.793 1.00 86.75 140 ALA A O 1
ATOM 1101 N N . GLU A 1 141 ? -10.640 9.050 6.493 1.00 85.31 141 GLU A N 1
ATOM 1102 C CA . GLU A 1 141 ? -11.490 10.117 5.948 1.00 85.31 141 GLU A CA 1
ATOM 1103 C C . GLU A 1 141 ? -10.736 11.442 5.809 1.00 85.31 141 GLU A C 1
ATOM 1105 O O . GLU A 1 141 ? -10.821 12.099 4.769 1.00 85.31 141 GLU A O 1
ATOM 1110 N N . SER A 1 142 ? -9.947 11.816 6.822 1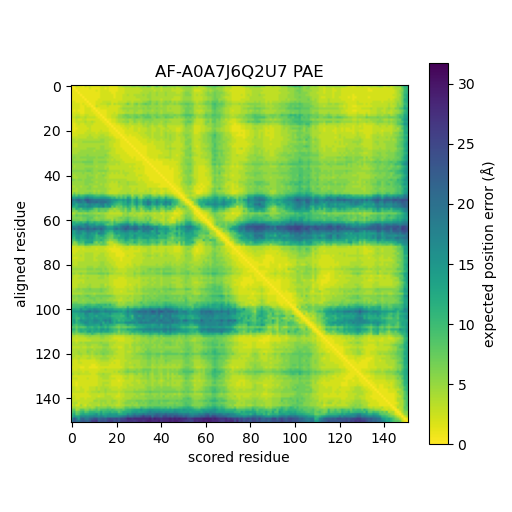.00 83.12 142 SER A N 1
ATOM 1111 C CA . SER A 1 142 ? -9.086 13.003 6.771 1.00 83.12 142 SER A CA 1
ATOM 1112 C C . SER A 1 142 ? -8.083 12.912 5.617 1.00 83.12 142 SER A C 1
ATOM 1114 O O . SER A 1 142 ? -7.938 13.842 4.816 1.00 83.12 142 SER A O 1
ATOM 1116 N N . HIS A 1 143 ? -7.449 11.747 5.464 1.00 81.50 143 HIS A N 1
ATOM 1117 C CA . HIS A 1 143 ? -6.534 11.469 4.366 1.00 81.50 143 HIS A CA 1
ATOM 1118 C C . HIS A 1 143 ? -7.226 11.575 2.994 1.00 81.50 143 HIS A C 1
ATOM 1120 O O . HIS A 1 143 ? -6.741 12.292 2.114 1.00 81.50 143 HIS A O 1
ATOM 1126 N N . LEU A 1 144 ? -8.381 10.929 2.814 1.00 81.19 144 LEU A N 1
ATOM 1127 C CA . LEU A 1 144 ? -9.131 10.935 1.552 1.00 81.19 144 LEU A CA 1
ATOM 1128 C C . LEU A 1 144 ? -9.683 12.325 1.200 1.00 81.19 144 LEU A C 1
ATOM 1130 O O . LEU A 1 144 ? -9.597 12.754 0.053 1.00 81.19 144 LEU A O 1
ATOM 1134 N N . THR A 1 145 ? -10.145 13.091 2.184 1.00 78.94 145 THR A N 1
ATOM 1135 C CA . THR A 1 145 ? -10.596 14.475 1.963 1.00 78.94 145 THR A CA 1
ATOM 1136 C C . THR A 1 145 ? -9.438 15.368 1.510 1.00 78.94 145 THR A C 1
ATOM 1138 O O . THR A 1 145 ? -9.585 16.165 0.586 1.00 78.94 145 THR A O 1
ATOM 1141 N N . SER A 1 146 ? -8.250 15.199 2.103 1.00 70.75 146 SER A N 1
ATOM 1142 C CA . SER A 1 146 ? -7.060 15.978 1.731 1.00 70.75 146 SER A CA 1
ATOM 1143 C C . SER A 1 146 ? -6.509 15.667 0.331 1.00 70.75 146 SER A C 1
ATOM 1145 O O . SER A 1 146 ? -5.793 16.497 -0.232 1.00 70.75 146 SER A O 1
ATOM 1147 N N . THR A 1 147 ? -6.824 14.487 -0.220 1.00 64.12 147 THR A N 1
ATOM 1148 C CA . THR A 1 147 ? -6.450 14.087 -1.590 1.00 64.12 147 THR A CA 1
ATOM 1149 C C . THR A 1 147 ? -7.479 14.518 -2.629 1.00 64.12 147 THR A C 1
ATOM 1151 O O . THR A 1 147 ? -7.092 14.836 -3.748 1.00 64.12 147 THR A O 1
ATOM 1154 N N . GLN A 1 148 ? -8.767 14.540 -2.273 1.00 61.72 148 GLN A N 1
ATOM 1155 C CA . GLN A 1 148 ? -9.864 14.874 -3.188 1.00 61.72 148 GLN A CA 1
ATOM 1156 C C . GLN A 1 148 ? -10.188 16.375 -3.245 1.00 61.72 148 GLN A C 1
ATOM 1158 O O . GLN A 1 148 ? -10.699 16.837 -4.256 1.00 61.72 148 GLN A O 1
ATOM 1163 N N . GLY A 1 149 ? -9.887 17.144 -2.194 1.00 49.06 149 GLY A N 1
ATOM 1164 C CA . GLY A 1 149 ? -10.196 18.579 -2.098 1.00 49.06 149 GLY A CA 1
ATOM 1165 C C . GLY A 1 149 ? -9.161 19.530 -2.715 1.00 49.06 149 GLY A C 1
ATOM 1166 O O . GLY A 1 149 ? -9.027 20.654 -2.237 1.00 49.06 149 GLY A O 1
ATOM 1167 N N . ALA A 1 150 ? -8.384 19.083 -3.702 1.00 42.84 150 ALA A N 1
ATOM 1168 C CA . ALA A 1 150 ? -7.418 19.920 -4.415 1.00 42.84 150 ALA A CA 1
ATOM 1169 C C . ALA A 1 150 ? -8.005 20.396 -5.754 1.00 42.84 150 ALA A C 1
ATOM 1171 O O . ALA A 1 150 ? -7.600 19.912 -6.808 1.00 42.84 150 ALA A O 1
ATOM 1172 N N . ASP A 1 151 ? -8.956 21.328 -5.670 1.00 35.94 151 ASP A N 1
ATOM 1173 C CA . ASP A 1 151 ? -9.248 22.276 -6.755 1.00 35.94 151 ASP A CA 1
ATOM 1174 C C . ASP A 1 151 ? -8.336 23.509 -6.624 1.00 35.94 151 ASP A C 1
ATOM 1176 O O . ASP A 1 151 ? -8.145 23.994 -5.479 1.00 35.94 151 ASP A O 1
#

Solvent-accessible surface area (backbone atoms only — not comparable to full-atom values): 8429 Å² total; per-residue (Å²): 98,34,70,58,10,36,75,73,68,32,20,76,42,95,86,56,81,54,36,68,43,80,40,44,56,69,58,49,58,45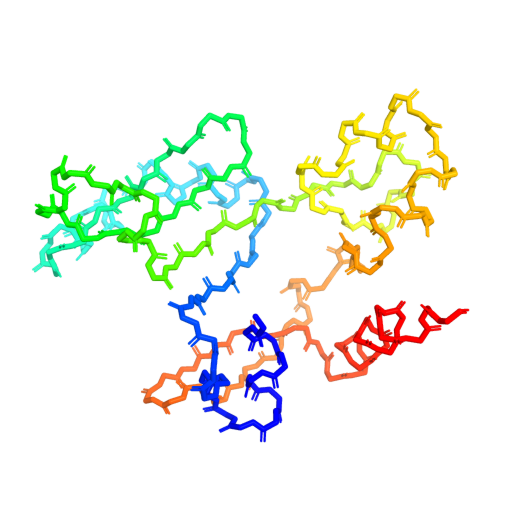,56,78,68,33,65,67,56,53,51,56,32,48,78,68,51,29,35,84,42,80,51,86,94,53,41,39,27,42,22,52,60,81,50,80,89,45,65,74,84,39,34,52,28,40,37,39,34,32,37,70,30,86,90,42,82,66,24,26,21,38,44,76,44,45,61,52,29,67,74,65,34,70,72,41,35,67,70,78,36,48,59,43,55,44,57,64,57,40,76,82,53,41,36,86,41,58,32,67,98,46,72,43,78,40,52,39,68,71,60,44,50,54,38,51,48,62,51,69,69,75,124